Protein AF-A0A0B1SKK5-F1 (afdb_monomer_lite)

Sequence (80 aa):
MIKLFRDYVFHQVTESGKPWMDMAHIVQCLNKLDAGVSEKVQLVSRDGNNLLIVSYGDLRRCLETAFRELSTMPSVVPRH

Foldseek 3Di:
DLVQVCCVQFVDADPVRHGDHDPVSNVVLVVQLVVLDQDWDWGADPVRPDIDIDGSVVVNVVVVVVVVVVVPDDPPPPDD

Organism: Oesophagostomum dentatum (NCBI:txid61180)

pLDDT: mean 89.94, std 9.76, range [59.38, 98.5]

InterPro domains:
  IPR030844 PAN2-PAN3 deadenylation complex subunit PAN3 [PTHR12272] (1-72)
  IPR041332 Pan3, C-terminal knob domain [PF18101] (1-70)

Secondary structure (DSSP, 8-state):
-HHHHHHHHH--B-TTS-B---HHHHHHHHHHHHHT-S-EEEEE-TTS--EEEEEHHHHHHHHHHHHHHHHHS-------

Structure (mmCIF, N/CA/C/O backbone):
data_AF-A0A0B1SKK5-F1
#
_entry.id   AF-A0A0B1SKK5-F1
#
loop_
_atom_site.group_PDB
_atom_site.id
_atom_site.type_symbol
_atom_site.label_atom_id
_atom_site.label_alt_id
_atom_site.label_comp_id
_atom_site.label_asym_id
_atom_site.label_entity_id
_atom_site.label_seq_id
_atom_site.pdbx_PDB_ins_code
_atom_site.Cartn_x
_atom_site.Cartn_y
_atom_site.Cartn_z
_atom_site.occupancy
_atom_site.B_iso_or_equiv
_atom_site.auth_seq_id
_atom_site.auth_comp_id
_atom_site.auth_asym_id
_atom_site.auth_atom_id
_atom_site.pdbx_PDB_model_num
ATOM 1 N N . MET A 1 1 ? 2.762 9.699 -4.050 1.00 89.50 1 MET A N 1
ATOM 2 C CA . MET A 1 1 ? 1.915 8.487 -3.930 1.00 89.50 1 MET A CA 1
ATOM 3 C C . MET A 1 1 ? 2.532 7.445 -3.004 1.00 89.50 1 MET A C 1
ATOM 5 O O . MET A 1 1 ? 1.940 7.181 -1.969 1.00 89.50 1 MET A O 1
ATOM 9 N N . ILE A 1 2 ? 3.743 6.941 -3.283 1.00 93.31 2 ILE A N 1
ATOM 10 C CA . ILE A 1 2 ? 4.402 5.891 -2.470 1.00 93.31 2 ILE A CA 1
ATOM 11 C C . ILE A 1 2 ? 4.527 6.276 -0.980 1.00 93.31 2 ILE A C 1
ATOM 13 O O . ILE A 1 2 ? 4.234 5.464 -0.109 1.00 93.31 2 ILE A O 1
ATOM 17 N N . LYS A 1 3 ? 4.862 7.539 -0.666 1.00 93.25 3 LYS A N 1
ATOM 18 C CA . LYS A 1 3 ? 4.904 8.041 0.725 1.00 93.25 3 LYS A CA 1
ATOM 19 C C . LYS A 1 3 ? 3.555 7.927 1.449 1.00 93.25 3 LYS A C 1
ATOM 21 O O . LYS A 1 3 ? 3.529 7.538 2.609 1.00 93.25 3 LYS A O 1
ATOM 26 N N . LEU A 1 4 ? 2.455 8.259 0.771 1.00 93.94 4 LEU A N 1
ATOM 27 C CA . LEU A 1 4 ? 1.114 8.159 1.353 1.00 93.94 4 LEU A CA 1
ATOM 28 C C . LEU A 1 4 ? 0.692 6.697 1.514 1.00 93.94 4 LEU A C 1
ATOM 30 O O . LEU A 1 4 ? 0.086 6.353 2.517 1.00 93.94 4 LEU A O 1
ATOM 34 N N . PHE A 1 5 ? 1.068 5.827 0.573 1.00 95.44 5 PHE A N 1
ATOM 35 C CA . PHE A 1 5 ? 0.824 4.390 0.694 1.00 95.44 5 PHE A CA 1
ATOM 36 C C . PHE A 1 5 ? 1.581 3.773 1.878 1.00 95.44 5 PHE A C 1
ATOM 38 O O . PHE A 1 5 ? 1.008 3.011 2.646 1.00 95.44 5 PHE A O 1
ATOM 45 N N . ARG A 1 6 ? 2.841 4.163 2.105 1.00 94.81 6 ARG A N 1
ATOM 46 C CA . ARG A 1 6 ? 3.584 3.771 3.313 1.00 94.81 6 ARG A CA 1
ATOM 47 C C . ARG A 1 6 ? 2.863 4.214 4.590 1.00 94.81 6 ARG A C 1
ATOM 49 O O . ARG A 1 6 ? 2.796 3.456 5.553 1.00 94.81 6 ARG A O 1
ATOM 56 N N . ASP A 1 7 ? 2.354 5.443 4.618 1.00 92.19 7 ASP A N 1
ATOM 57 C CA . ASP A 1 7 ? 1.602 5.939 5.773 1.00 92.19 7 ASP A CA 1
ATOM 58 C C . ASP A 1 7 ? 0.295 5.129 5.952 1.00 92.19 7 ASP A C 1
ATOM 60 O O . ASP A 1 7 ? 0.009 4.692 7.061 1.00 92.19 7 ASP A O 1
ATOM 64 N N . TYR A 1 8 ? -0.409 4.795 4.865 1.00 92.69 8 TYR A N 1
ATOM 65 C CA . TYR A 1 8 ? -1.593 3.924 4.881 1.00 92.69 8 TYR A CA 1
ATOM 66 C C . TYR A 1 8 ? -1.324 2.507 5.414 1.00 92.69 8 TYR A C 1
ATOM 68 O O . TYR A 1 8 ? -2.166 1.975 6.126 1.00 92.69 8 TYR A O 1
ATOM 76 N N . VAL A 1 9 ? -0.177 1.896 5.094 1.00 94.00 9 VAL A N 1
ATOM 77 C CA . VAL A 1 9 ? 0.142 0.515 5.510 1.00 94.00 9 VAL A CA 1
ATOM 78 C C . VAL A 1 9 ? 0.660 0.444 6.94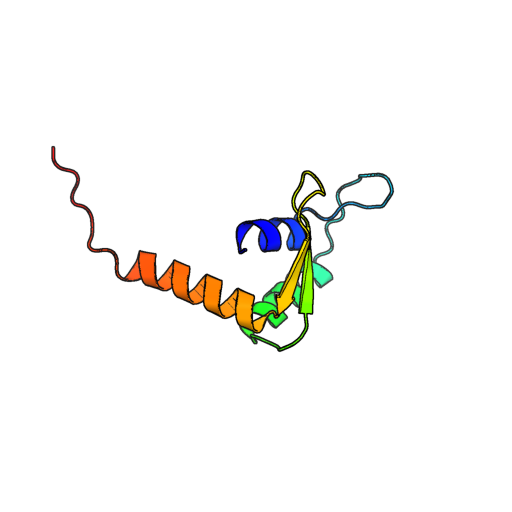9 1.00 94.00 9 VAL A C 1
ATOM 80 O O . VAL A 1 9 ? 0.314 -0.476 7.682 1.00 94.00 9 VAL A O 1
ATOM 83 N N . PHE A 1 10 ? 1.511 1.390 7.352 1.00 92.31 10 PHE A N 1
ATOM 84 C CA . PHE A 1 10 ? 2.290 1.271 8.594 1.00 92.31 10 PHE A CA 1
ATOM 85 C C . PHE A 1 10 ? 1.908 2.276 9.684 1.00 92.31 10 PHE A C 1
ATOM 87 O O . PHE A 1 10 ? 2.345 2.126 10.820 1.00 92.31 10 PHE A O 1
ATOM 94 N N . HIS A 1 11 ? 1.137 3.315 9.354 1.00 90.50 11 HIS A N 1
ATOM 95 C CA . HIS A 1 11 ? 0.796 4.400 10.280 1.00 90.50 11 HIS A CA 1
ATOM 96 C C . HIS A 1 11 ? -0.718 4.530 10.475 1.00 90.50 11 HIS A C 1
ATOM 98 O O . HIS A 1 11 ? -1.227 5.635 10.669 1.00 90.50 11 HIS A O 1
ATOM 104 N N . GLN A 1 12 ? -1.447 3.412 10.420 1.00 84.50 12 GLN A N 1
ATOM 105 C CA . GLN A 1 12 ? -2.860 3.414 10.778 1.00 84.50 12 GLN A CA 1
ATOM 106 C C . GLN A 1 12 ? -3.028 3.730 12.260 1.00 84.50 12 GLN A C 1
ATOM 108 O O . GLN A 1 12 ? -2.214 3.342 13.102 1.00 84.50 12 GLN A O 1
ATOM 113 N N . VAL A 1 13 ? -4.099 4.451 12.571 1.00 84.94 13 VAL A N 1
ATOM 114 C CA . VAL A 1 13 ? -4.487 4.780 13.938 1.00 84.94 13 VAL A CA 1
ATOM 115 C C . VAL A 1 13 ? -5.942 4.398 14.156 1.00 84.94 13 VAL A C 1
ATOM 117 O O . VAL A 1 13 ? -6.754 4.453 13.234 1.00 84.94 13 VAL A O 1
ATOM 120 N N . THR A 1 14 ? -6.270 4.000 15.379 1.00 83.38 14 THR A N 1
ATOM 121 C CA . THR A 1 14 ? -7.655 3.806 15.812 1.00 83.38 14 THR A CA 1
ATOM 122 C C . THR A 1 14 ? -8.382 5.149 15.913 1.00 83.38 14 THR A C 1
ATOM 124 O O . THR A 1 14 ? -7.757 6.209 15.924 1.00 83.38 14 THR A O 1
ATOM 127 N N . GLU A 1 15 ? -9.703 5.121 16.102 1.00 80.25 15 GLU A N 1
ATOM 128 C CA . GLU A 1 15 ? -10.505 6.326 16.388 1.00 80.25 15 GLU A CA 1
ATOM 129 C C . GLU A 1 15 ? -10.006 7.101 17.623 1.00 80.25 15 GLU A C 1
ATOM 131 O O . GLU A 1 15 ? -10.134 8.317 17.702 1.00 80.25 15 GLU A O 1
ATOM 136 N N . SER A 1 16 ? -9.376 6.404 18.574 1.00 86.69 16 SER A N 1
ATOM 137 C CA . SER A 1 16 ? -8.741 6.991 19.761 1.00 86.69 16 SER A CA 1
ATOM 138 C C . SER A 1 16 ? -7.313 7.504 19.527 1.00 86.69 16 SER A C 1
ATOM 140 O O . SER A 1 16 ? -6.641 7.896 20.480 1.00 86.69 16 SER A O 1
ATOM 142 N N . GLY A 1 17 ? -6.825 7.482 18.283 1.00 82.50 17 GLY A N 1
ATOM 143 C CA . GLY A 1 17 ? -5.498 7.965 17.897 1.00 82.50 17 GLY A CA 1
ATOM 144 C C . GLY A 1 17 ? -4.342 7.034 18.271 1.00 82.50 17 GLY A C 1
ATOM 145 O O . GLY A 1 17 ? -3.181 7.427 18.154 1.00 82.50 17 GLY A O 1
ATOM 146 N N . LYS A 1 18 ? -4.617 5.806 18.728 1.00 85.44 18 LYS A N 1
ATOM 147 C CA . LYS A 1 18 ? -3.562 4.841 19.064 1.00 85.44 18 LYS A CA 1
ATOM 148 C C . LYS A 1 18 ? -3.040 4.166 17.795 1.00 85.44 18 LYS A C 1
ATOM 150 O O . LYS A 1 18 ? -3.858 3.833 16.939 1.00 85.44 18 LYS A O 1
ATOM 155 N N . PRO A 1 19 ? -1.725 3.909 17.673 1.00 85.88 19 PRO A N 1
ATOM 156 C CA . PRO A 1 19 ? -1.183 3.153 16.551 1.00 85.88 19 PRO A CA 1
ATOM 157 C C . PRO A 1 19 ? -1.868 1.793 16.429 1.00 85.88 19 PRO A C 1
ATOM 159 O O . PRO A 1 19 ? -1.945 1.041 17.402 1.00 85.88 19 PRO A O 1
ATOM 162 N N . TRP A 1 20 ? -2.343 1.480 15.230 1.00 84.94 20 TRP A N 1
ATOM 163 C CA . TRP A 1 20 ? -2.874 0.174 14.889 1.00 84.94 20 TRP A CA 1
ATOM 164 C C . TRP A 1 20 ? -1.883 -0.524 13.960 1.00 84.94 20 TRP A C 1
ATOM 166 O O . TRP A 1 20 ? -1.747 -0.170 12.791 1.00 84.94 20 TRP A O 1
ATOM 176 N N . MET A 1 21 ? -1.149 -1.493 14.508 1.00 82.94 21 MET A N 1
ATOM 177 C CA . MET A 1 21 ? -0.287 -2.378 13.726 1.00 82.94 21 MET A CA 1
ATOM 17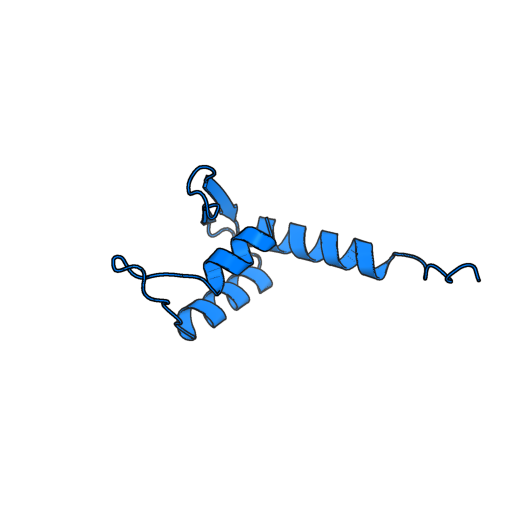8 C C . MET A 1 21 ? -0.942 -3.750 13.615 1.00 82.94 21 MET A C 1
ATOM 180 O O . MET A 1 21 ? -0.934 -4.525 14.570 1.00 82.94 21 MET A O 1
ATOM 184 N N . ASP A 1 22 ? -1.494 -4.039 12.439 1.00 89.06 22 ASP A N 1
ATOM 185 C CA . ASP A 1 22 ? -2.020 -5.351 12.072 1.00 89.06 22 ASP A CA 1
ATOM 186 C C . ASP A 1 22 ? -1.157 -5.966 10.963 1.00 89.06 22 ASP A C 1
ATOM 188 O O . ASP A 1 22 ? -1.096 -5.473 9.834 1.00 89.06 22 ASP A O 1
ATOM 192 N N . MET A 1 23 ? -0.486 -7.072 11.285 1.00 92.31 23 MET A N 1
ATOM 193 C CA . MET A 1 23 ? 0.384 -7.761 10.336 1.00 92.31 23 MET A CA 1
ATOM 194 C C . MET A 1 23 ? -0.397 -8.385 9.172 1.00 92.31 23 MET A C 1
ATOM 196 O O . MET A 1 23 ? 0.121 -8.436 8.055 1.00 92.31 23 MET A O 1
ATOM 200 N N . ALA A 1 24 ? -1.641 -8.822 9.393 1.00 94.44 24 ALA A N 1
ATOM 201 C CA . ALA A 1 24 ? -2.478 -9.362 8.326 1.00 94.44 24 ALA A CA 1
ATOM 202 C C . ALA A 1 24 ? -2.797 -8.275 7.292 1.00 94.44 24 ALA A C 1
ATOM 204 O O . ALA A 1 24 ? -2.657 -8.508 6.089 1.00 94.44 24 ALA A O 1
ATOM 205 N N . HIS A 1 25 ? -3.124 -7.065 7.758 1.00 92.19 25 HIS A N 1
ATOM 206 C CA . HIS A 1 25 ? -3.329 -5.904 6.896 1.00 92.19 25 HIS A CA 1
ATOM 207 C C . HIS A 1 25 ? -2.074 -5.558 6.082 1.00 92.19 25 HIS A C 1
ATOM 209 O O . HIS A 1 25 ? -2.158 -5.368 4.865 1.00 92.19 25 HIS A O 1
ATOM 215 N N . ILE A 1 26 ? -0.904 -5.520 6.734 1.00 94.75 26 ILE A N 1
ATOM 216 C CA . ILE A 1 26 ? 0.376 -5.214 6.078 1.00 94.75 26 ILE A CA 1
ATOM 217 C C . ILE A 1 26 ? 0.651 -6.214 4.954 1.00 94.75 26 ILE A C 1
ATOM 219 O O . ILE A 1 26 ? 0.864 -5.815 3.808 1.00 94.75 26 ILE A O 1
ATOM 223 N N . VAL A 1 27 ? 0.606 -7.512 5.260 1.00 96.88 27 VAL A N 1
ATOM 224 C CA . VAL A 1 27 ? 0.878 -8.573 4.281 1.00 96.88 27 VAL A CA 1
ATOM 225 C C . VAL A 1 27 ? -0.134 -8.532 3.137 1.00 96.88 27 VAL A C 1
ATOM 227 O O . VAL A 1 27 ? 0.254 -8.608 1.972 1.00 96.88 27 VAL A O 1
ATOM 230 N N . GLN A 1 28 ? -1.422 -8.342 3.433 1.00 97.06 28 GLN A N 1
ATOM 231 C CA . GLN A 1 28 ? -2.455 -8.240 2.405 1.00 97.06 28 GLN A CA 1
ATOM 232 C C . GLN A 1 28 ? -2.211 -7.053 1.463 1.00 97.06 28 GLN A C 1
ATOM 234 O O . GLN A 1 28 ? -2.328 -7.205 0.246 1.00 97.06 28 GLN A O 1
ATOM 239 N N . CYS A 1 29 ? -1.850 -5.884 1.996 1.00 97.19 29 CYS A N 1
ATOM 240 C CA . CYS A 1 29 ? -1.554 -4.706 1.183 1.00 97.19 29 CYS A CA 1
ATOM 241 C C . CYS A 1 29 ? -0.332 -4.906 0.289 1.00 97.19 29 CYS A C 1
ATOM 243 O O . CYS A 1 29 ? -0.360 -4.502 -0.873 1.00 97.19 29 CYS A O 1
ATOM 245 N N . LEU A 1 30 ? 0.724 -5.535 0.809 1.00 97.38 30 LEU A N 1
ATOM 246 C CA . LEU A 1 30 ? 1.928 -5.829 0.033 1.00 97.38 30 LEU A CA 1
ATOM 247 C C . LEU A 1 30 ? 1.649 -6.855 -1.072 1.00 97.38 30 LEU A C 1
ATOM 249 O O . LEU A 1 30 ? 2.061 -6.636 -2.206 1.00 97.38 30 LEU A O 1
ATOM 253 N N . ASN A 1 31 ? 0.867 -7.900 -0.788 1.00 98.25 31 ASN A N 1
ATOM 254 C CA . ASN A 1 31 ? 0.463 -8.885 -1.795 1.00 98.25 31 ASN A CA 1
ATOM 255 C C . ASN A 1 31 ? -0.377 -8.251 -2.913 1.00 98.25 31 ASN A C 1
ATOM 257 O O . ASN A 1 31 ? -0.165 -8.536 -4.089 1.00 98.25 31 ASN A O 1
ATOM 261 N N . LYS A 1 32 ? -1.324 -7.367 -2.569 1.00 98.44 32 LYS A N 1
ATOM 262 C CA . LYS A 1 32 ? -2.137 -6.640 -3.560 1.00 98.44 32 LYS A CA 1
ATOM 263 C C . LYS A 1 32 ? -1.298 -5.686 -4.408 1.00 98.44 32 LYS A C 1
ATOM 265 O O . LYS A 1 32 ? -1.540 -5.582 -5.611 1.00 98.44 32 LYS A O 1
ATOM 270 N N . LEU A 1 33 ? -0.328 -5.005 -3.7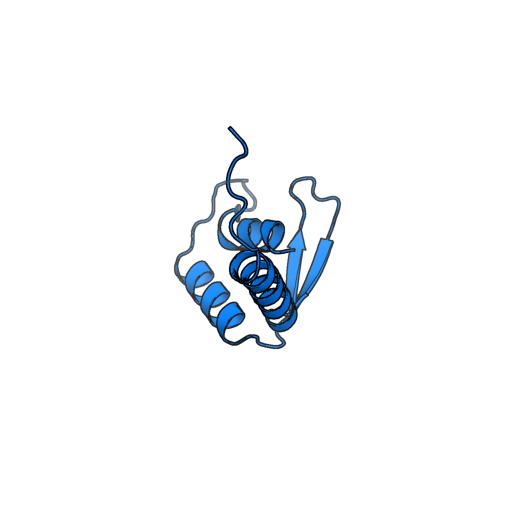91 1.00 98.25 33 LEU A N 1
ATOM 271 C CA . LEU A 1 33 ? 0.617 -4.136 -4.488 1.00 98.25 33 LEU A CA 1
ATOM 272 C C . LEU A 1 33 ? 1.450 -4.933 -5.491 1.00 98.25 33 LEU A C 1
ATOM 274 O O . LEU A 1 33 ? 1.503 -4.552 -6.656 1.00 98.25 33 LEU A O 1
ATOM 278 N N . ASP A 1 34 ? 2.053 -6.037 -5.053 1.00 97.75 34 ASP A N 1
ATOM 279 C CA . ASP A 1 34 ? 2.868 -6.902 -5.907 1.00 97.75 34 ASP A CA 1
ATOM 280 C C . ASP A 1 34 ? 2.045 -7.478 -7.069 1.00 97.75 34 ASP A C 1
ATOM 282 O O . ASP A 1 34 ? 2.421 -7.360 -8.235 1.00 97.75 34 ASP A O 1
ATOM 286 N N . ALA A 1 35 ? 0.834 -7.967 -6.786 1.00 98.12 35 ALA A N 1
ATOM 287 C CA . ALA A 1 35 ? -0.087 -8.455 -7.809 1.00 98.12 35 ALA A CA 1
ATOM 288 C C . ALA A 1 35 ? -0.608 -7.351 -8.754 1.00 98.12 35 ALA A C 1
ATOM 290 O O . ALA A 1 35 ? -1.078 -7.660 -9.848 1.00 98.12 35 ALA A O 1
ATOM 291 N N . GLY A 1 36 ? -0.532 -6.071 -8.369 1.00 97.81 36 GLY A N 1
ATOM 292 C CA . GLY A 1 36 ? -0.983 -4.946 -9.192 1.00 97.81 36 GLY A CA 1
ATOM 293 C C . GLY A 1 36 ? -2.492 -4.948 -9.462 1.00 97.81 36 GLY A C 1
ATOM 294 O O . GLY A 1 36 ? -2.920 -4.604 -10.564 1.00 97.81 36 GLY A O 1
ATOM 295 N N . VAL A 1 37 ? -3.303 -5.362 -8.483 1.00 98.44 37 VAL A N 1
ATOM 296 C CA . VAL A 1 37 ? -4.757 -5.533 -8.662 1.00 98.44 37 VAL A CA 1
ATOM 297 C C . VAL A 1 37 ? -5.494 -4.207 -8.908 1.00 98.44 37 VAL A C 1
ATOM 299 O O . VAL A 1 37 ? -5.043 -3.129 -8.517 1.00 98.44 37 VAL A O 1
ATOM 302 N N . SER A 1 38 ? -6.680 -4.280 -9.520 1.00 98.12 38 SER A N 1
ATOM 303 C CA . SER A 1 38 ? -7.530 -3.113 -9.811 1.00 98.12 38 SER A CA 1
ATOM 304 C C . SER A 1 38 ? -8.269 -2.547 -8.592 1.00 98.12 38 SER A C 1
ATOM 306 O O . SER A 1 38 ? -8.945 -1.524 -8.712 1.00 98.12 38 SER A O 1
ATOM 308 N N . GLU A 1 39 ? -8.178 -3.211 -7.435 1.00 98.38 39 GLU A N 1
ATOM 309 C CA . GLU A 1 39 ? -8.764 -2.735 -6.180 1.00 98.38 39 GLU A CA 1
ATOM 310 C C . GLU A 1 39 ? -8.236 -1.335 -5.847 1.00 98.38 39 GLU A C 1
ATOM 312 O O . GLU A 1 39 ? -7.039 -1.066 -5.979 1.00 98.38 39 GLU A O 1
ATOM 317 N N . LYS A 1 40 ? -9.144 -0.444 -5.435 1.00 97.75 40 LYS A N 1
ATOM 318 C CA . LYS A 1 40 ? -8.830 0.944 -5.096 1.00 97.75 40 LYS A CA 1
ATOM 319 C C . LYS A 1 40 ? -8.726 1.129 -3.590 1.00 97.75 40 LYS A C 1
ATOM 321 O O . LYS A 1 40 ? -9.564 0.633 -2.844 1.00 97.75 40 LYS A O 1
ATOM 326 N N . VAL A 1 41 ? -7.744 1.919 -3.178 1.00 96.31 41 VAL A N 1
ATOM 327 C CA . VAL A 1 41 ? -7.546 2.363 -1.798 1.00 96.31 41 VAL A CA 1
ATOM 328 C C . VAL A 1 41 ? -7.601 3.877 -1.713 1.00 96.31 41 VAL A C 1
ATOM 330 O O . VAL A 1 41 ? -7.283 4.588 -2.670 1.00 96.31 41 VAL A O 1
ATOM 333 N N . GLN A 1 42 ? -7.999 4.363 -0.543 1.00 95.56 42 GLN A N 1
ATOM 334 C CA . GLN A 1 42 ? -8.002 5.777 -0.215 1.00 95.56 42 GLN A CA 1
ATOM 335 C C . GLN A 1 42 ? -6.745 6.118 0.586 1.00 95.56 42 GLN A C 1
ATOM 337 O O . GLN A 1 42 ? -6.528 5.599 1.678 1.00 95.56 42 GLN A O 1
ATOM 342 N N . LEU A 1 43 ? -5.931 7.018 0.047 1.00 94.75 43 LEU A N 1
ATOM 343 C CA . LEU A 1 43 ? -4.745 7.550 0.702 1.00 94.75 43 LEU A CA 1
ATOM 344 C C . LEU A 1 43 ? -5.035 8.967 1.178 1.00 94.75 43 LEU A C 1
ATOM 346 O O . LEU A 1 43 ? -5.497 9.797 0.397 1.00 94.75 43 LEU A O 1
ATOM 350 N N . VAL A 1 44 ? -4.742 9.248 2.443 1.00 90.31 44 VAL A N 1
ATOM 351 C CA . VAL A 1 44 ? -4.995 10.552 3.063 1.00 90.31 44 VAL A CA 1
ATOM 352 C C . VAL A 1 44 ? -3.664 11.150 3.510 1.00 90.31 44 VAL A C 1
ATOM 354 O O . VAL A 1 44 ? -2.797 10.446 4.032 1.00 90.31 44 VAL A O 1
ATOM 357 N N . SER A 1 45 ? -3.457 12.440 3.255 1.00 86.44 45 SER A N 1
ATOM 358 C CA . SER A 1 45 ? -2.300 13.165 3.777 1.00 86.44 45 SER A CA 1
ATOM 359 C C . SER A 1 45 ? -2.397 13.338 5.295 1.00 86.44 45 SER A C 1
ATOM 361 O O . SER A 1 45 ? -3.479 13.330 5.870 1.00 86.44 45 SER A O 1
ATOM 363 N N . ARG A 1 46 ? -1.261 13.507 5.979 1.00 79.50 46 ARG A N 1
ATOM 364 C CA . ARG A 1 46 ? -1.240 13.604 7.455 1.00 79.50 46 ARG A CA 1
ATOM 365 C C . ARG A 1 46 ? -2.004 14.801 8.008 1.00 79.50 46 ARG A C 1
ATOM 367 O O . ARG 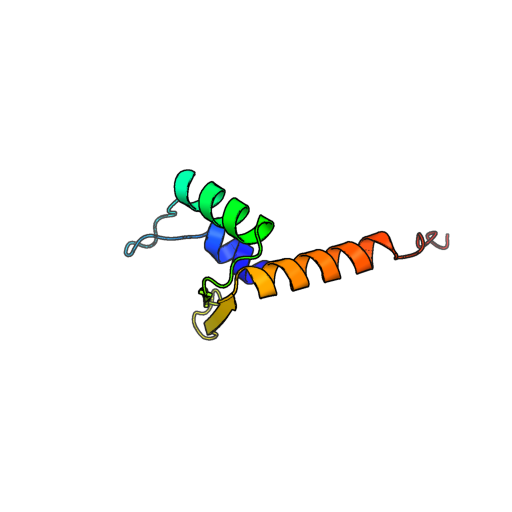A 1 46 ? -2.480 14.746 9.130 1.00 79.50 46 ARG A O 1
ATOM 374 N N . ASP A 1 47 ? -2.072 15.877 7.235 1.00 83.25 47 ASP A N 1
ATOM 375 C CA . ASP A 1 47 ? -2.850 17.072 7.552 1.00 83.25 47 ASP A CA 1
ATOM 376 C C . ASP A 1 47 ? -4.348 16.903 7.240 1.00 83.25 47 ASP A C 1
ATOM 378 O O . ASP A 1 47 ? -5.118 17.823 7.479 1.00 83.25 47 ASP A O 1
ATOM 382 N N . GLY A 1 48 ? -4.769 15.754 6.694 1.00 79.38 48 GLY A N 1
ATOM 383 C CA . GLY A 1 48 ? -6.162 15.435 6.369 1.00 79.38 48 GLY A CA 1
ATOM 384 C C . GLY A 1 48 ? -6.716 16.139 5.128 1.00 79.38 48 GLY A C 1
ATOM 385 O O . GLY A 1 48 ? -7.808 15.806 4.679 1.00 79.38 48 GLY A O 1
ATOM 386 N N . ASN A 1 49 ? -5.971 17.081 4.547 1.00 82.75 49 ASN A N 1
ATOM 387 C CA . ASN A 1 49 ? -6.488 17.987 3.519 1.00 82.75 49 ASN A CA 1
ATOM 388 C C . ASN A 1 49 ? -6.490 17.397 2.106 1.00 82.75 49 ASN A C 1
ATOM 390 O O . ASN A 1 49 ? -7.173 17.916 1.227 1.00 82.75 49 ASN A O 1
ATOM 394 N N . ASN A 1 50 ? -5.721 16.335 1.864 1.00 83.75 50 ASN A N 1
ATOM 395 C CA . ASN A 1 50 ? -5.616 15.712 0.552 1.00 83.75 50 ASN A CA 1
ATOM 396 C C . ASN A 1 50 ? -6.018 14.245 0.628 1.00 83.75 50 ASN A C 1
ATOM 398 O O . ASN A 1 50 ? -5.461 13.467 1.404 1.00 83.75 50 ASN A O 1
ATOM 402 N N . LEU A 1 51 ? -6.951 13.872 -0.242 1.00 90.62 51 LEU A N 1
ATOM 403 C CA . LEU A 1 51 ? -7.451 12.517 -0.395 1.00 90.62 51 LEU A CA 1
ATOM 404 C C . LEU A 1 51 ? -7.199 12.066 -1.829 1.00 90.62 51 LEU A C 1
ATOM 406 O O . LEU A 1 51 ? -7.536 12.762 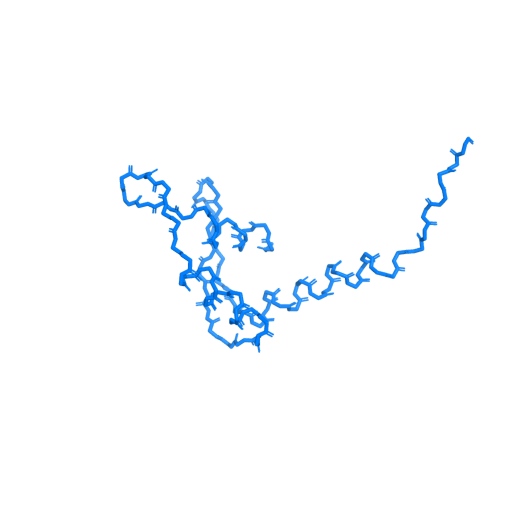-2.785 1.00 90.62 51 LEU A O 1
ATOM 410 N N . LEU A 1 52 ? -6.598 10.891 -1.977 1.00 93.88 52 LEU A N 1
ATOM 411 C CA . LEU A 1 52 ? -6.300 10.289 -3.266 1.00 93.88 52 LEU A CA 1
ATOM 412 C C . LEU A 1 52 ? -6.880 8.878 -3.314 1.00 93.88 52 LEU A C 1
ATOM 414 O O . LEU A 1 52 ? -6.489 8.020 -2.527 1.00 93.88 52 LEU A O 1
ATOM 418 N N . ILE A 1 53 ? -7.773 8.631 -4.269 1.00 96.06 53 ILE A N 1
ATOM 419 C CA . ILE A 1 53 ? -8.269 7.287 -4.573 1.00 96.06 53 ILE A CA 1
ATOM 420 C C . ILE A 1 53 ? -7.424 6.720 -5.710 1.00 96.06 53 ILE A C 1
ATOM 422 O O . ILE A 1 53 ? -7.364 7.303 -6.791 1.00 96.06 53 ILE A O 1
ATOM 426 N N . VAL A 1 54 ? -6.774 5.585 -5.475 1.00 97.19 54 VAL A N 1
ATOM 427 C CA . VAL A 1 54 ? -5.798 4.998 -6.403 1.00 97.19 54 VAL A CA 1
ATOM 428 C C . VAL A 1 54 ? -5.896 3.475 -6.397 1.00 97.19 54 VAL A C 1
ATOM 430 O O . VAL A 1 54 ? -6.193 2.893 -5.356 1.00 97.19 54 VAL A O 1
ATOM 433 N N . SER A 1 55 ? -5.660 2.819 -7.538 1.00 98.31 55 SER A N 1
ATOM 434 C CA . SER A 1 55 ? -5.581 1.354 -7.580 1.00 98.31 55 SER A CA 1
ATOM 435 C C . SER A 1 55 ? -4.216 0.824 -7.126 1.00 98.31 55 SER A C 1
ATOM 437 O O . SER A 1 55 ? -3.196 1.504 -7.267 1.00 98.31 55 SER A O 1
ATOM 439 N N . TYR A 1 56 ? -4.159 -0.416 -6.632 1.00 98.44 56 TYR A N 1
ATOM 440 C CA . TYR A 1 56 ? -2.870 -1.078 -6.381 1.00 98.44 56 TYR A CA 1
ATOM 441 C C . TYR A 1 56 ? -2.030 -1.214 -7.661 1.00 98.44 56 TYR A C 1
ATOM 443 O O . TYR A 1 56 ? -0.808 -1.086 -7.600 1.00 98.44 56 TYR A O 1
ATOM 451 N N . GLY A 1 57 ? -2.665 -1.380 -8.826 1.00 98.50 57 GLY A N 1
ATOM 452 C CA . GLY A 1 57 ? -1.991 -1.354 -10.127 1.00 98.50 57 GLY A CA 1
ATOM 453 C C . GLY A 1 57 ? -1.273 -0.030 -10.420 1.00 98.50 57 GLY A C 1
ATOM 454 O O . GLY A 1 57 ? -0.126 -0.034 -10.866 1.00 98.50 57 GLY A O 1
ATOM 455 N N . ASP A 1 58 ? -1.895 1.112 -10.120 1.00 98.19 58 ASP A N 1
ATOM 456 C CA . ASP A 1 58 ? -1.251 2.423 -10.293 1.00 98.19 58 ASP A CA 1
ATOM 457 C C . ASP A 1 58 ? -0.103 2.622 -9.295 1.00 98.19 58 ASP A C 1
ATOM 459 O O . ASP A 1 58 ? 0.961 3.127 -9.656 1.00 98.19 58 ASP A O 1
ATOM 463 N N . LEU A 1 59 ? -0.284 2.174 -8.047 1.00 98.19 59 LEU A N 1
ATOM 464 C CA . LEU A 1 59 ? 0.770 2.205 -7.030 1.00 98.19 59 LEU A CA 1
ATOM 465 C C . LEU A 1 59 ? 1.983 1.364 -7.436 1.00 98.19 59 LEU A C 1
ATOM 467 O O . LEU A 1 59 ? 3.114 1.831 -7.290 1.00 98.19 59 LEU A O 1
ATOM 471 N N . ARG A 1 60 ? 1.753 0.167 -7.987 1.00 98.00 60 ARG A N 1
ATOM 472 C CA . ARG A 1 60 ? 2.805 -0.708 -8.508 1.00 98.00 60 ARG A CA 1
ATOM 473 C C . ARG A 1 60 ? 3.578 -0.024 -9.632 1.00 98.00 60 ARG A C 1
ATOM 475 O O . ARG A 1 60 ? 4.799 0.050 -9.558 1.00 98.00 60 ARG A O 1
ATOM 482 N N . ARG A 1 61 ? 2.883 0.562 -10.615 1.00 97.94 61 ARG A N 1
ATOM 483 C CA . ARG A 1 61 ? 3.524 1.317 -11.709 1.00 97.94 61 ARG A CA 1
ATOM 484 C C . ARG A 1 61 ? 4.380 2.469 -11.187 1.00 97.94 61 ARG A C 1
ATOM 486 O O . ARG A 1 61 ? 5.502 2.656 -11.654 1.00 97.94 61 ARG A O 1
ATOM 493 N N . CYS A 1 62 ? 3.880 3.238 -10.216 1.00 97.19 62 CYS A N 1
ATOM 494 C CA . CYS A 1 62 ? 4.662 4.302 -9.584 1.00 97.19 62 CYS A CA 1
ATOM 495 C C . CYS A 1 62 ? 5.920 3.761 -8.892 1.00 97.19 62 CYS A C 1
ATOM 497 O O . CYS A 1 62 ? 6.980 4.374 -9.008 1.00 97.19 62 CYS A O 1
ATOM 499 N N . LEU A 1 63 ? 5.809 2.635 -8.179 1.00 97.06 63 LEU A N 1
ATOM 500 C CA . LEU A 1 63 ? 6.940 2.001 -7.505 1.00 97.06 63 LEU A CA 1
ATOM 501 C C . LEU A 1 63 ? 7.987 1.498 -8.506 1.00 97.06 63 LEU A C 1
ATOM 503 O O . LEU A 1 63 ? 9.163 1.823 -8.362 1.00 97.06 63 LEU A O 1
ATOM 507 N N . GLU A 1 64 ? 7.564 0.772 -9.540 1.00 96.62 64 GLU A N 1
ATOM 508 C CA . GLU A 1 64 ? 8.443 0.270 -10.603 1.00 96.62 64 GLU A CA 1
ATOM 509 C C . GLU A 1 64 ? 9.141 1.416 -11.348 1.00 96.62 64 GLU A C 1
ATOM 511 O O . GLU A 1 64 ? 10.336 1.335 -11.625 1.00 96.62 64 GLU A O 1
ATOM 516 N N . THR A 1 65 ? 8.422 2.510 -11.624 1.00 96.00 65 THR A N 1
ATOM 517 C CA . THR A 1 65 ? 8.987 3.698 -12.283 1.00 96.00 65 THR A CA 1
ATOM 518 C C . THR A 1 65 ? 10.078 4.331 -11.423 1.00 96.00 65 THR A C 1
ATOM 520 O O . THR A 1 65 ? 11.200 4.495 -11.898 1.00 96.00 65 THR A O 1
ATOM 523 N N . ALA A 1 66 ? 9.788 4.599 -10.145 1.00 94.75 66 ALA A N 1
ATOM 524 C CA . ALA A 1 66 ? 10.760 5.176 -9.216 1.00 94.75 66 ALA A CA 1
ATOM 525 C C . ALA A 1 66 ? 11.987 4.265 -9.026 1.00 94.75 66 ALA A C 1
ATOM 527 O O . ALA A 1 66 ? 13.122 4.735 -8.981 1.00 94.75 66 ALA A O 1
ATOM 528 N N . PHE A 1 67 ? 11.780 2.948 -8.956 1.00 94.19 67 PHE A N 1
ATOM 529 C CA . PHE A 1 67 ? 12.875 1.985 -8.852 1.00 94.19 67 PHE A CA 1
ATOM 530 C C . PHE A 1 67 ? 13.737 1.945 -10.122 1.00 94.19 67 PHE A C 1
ATOM 532 O O . PH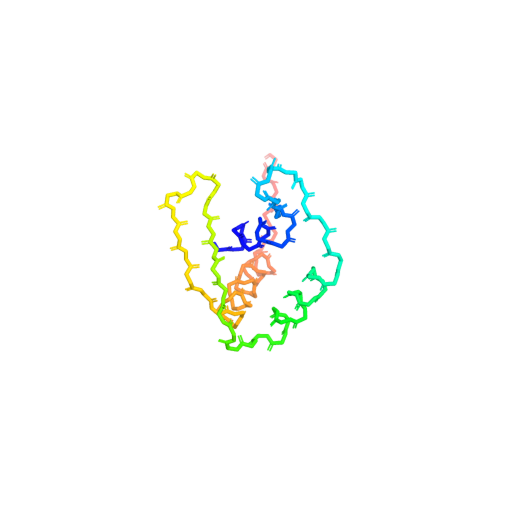E A 1 67 ? 14.967 1.905 -10.039 1.00 94.19 67 PHE A O 1
ATOM 539 N N . ARG A 1 68 ? 13.115 1.988 -11.308 1.00 95.00 68 ARG A N 1
ATOM 540 C CA . ARG A 1 68 ? 13.827 2.005 -12.593 1.00 95.00 68 ARG A CA 1
ATOM 541 C C . ARG A 1 68 ? 14.656 3.272 -12.762 1.00 95.00 68 ARG A C 1
ATOM 543 O O . ARG A 1 68 ? 15.783 3.185 -13.242 1.00 95.00 68 ARG A O 1
ATOM 550 N N . GLU A 1 69 ? 14.129 4.426 -12.362 1.00 93.25 69 GLU A N 1
ATOM 551 C CA . GLU A 1 69 ? 14.880 5.686 -12.358 1.00 93.25 69 GLU A CA 1
ATOM 552 C C . GLU A 1 69 ? 16.181 5.533 -11.567 1.00 93.25 69 GLU A C 1
ATOM 554 O O . GLU A 1 69 ? 17.250 5.790 -12.105 1.00 93.25 69 GLU A O 1
ATOM 559 N N . LEU A 1 70 ? 16.117 4.992 -10.348 1.00 92.06 70 LEU A N 1
ATOM 560 C CA . LEU A 1 70 ? 17.306 4.753 -9.522 1.00 92.06 70 LEU A CA 1
ATOM 561 C C . LEU A 1 70 ? 18.247 3.690 -10.104 1.00 92.06 70 LEU A C 1
ATOM 563 O O . LEU A 1 70 ? 19.462 3.831 -10.019 1.00 92.06 70 LEU A O 1
ATOM 567 N N . SER A 1 71 ? 17.701 2.637 -10.711 1.00 91.00 71 SER A N 1
ATOM 568 C CA . SER A 1 71 ? 18.492 1.531 -11.274 1.00 91.00 71 SER A CA 1
ATOM 569 C C . SER A 1 71 ? 19.235 1.914 -12.555 1.00 91.00 71 SER A C 1
ATOM 571 O O . SER A 1 71 ? 20.235 1.295 -12.904 1.00 91.00 71 SER A O 1
ATOM 573 N N . THR A 1 72 ? 18.723 2.909 -13.280 1.00 87.44 72 THR A N 1
ATOM 574 C CA . THR A 1 72 ? 19.297 3.392 -14.545 1.00 87.44 72 THR A CA 1
ATOM 575 C C . THR A 1 72 ? 20.121 4.664 -14.372 1.00 87.44 72 THR A C 1
ATOM 577 O O . THR A 1 72 ? 20.753 5.106 -15.332 1.00 87.44 72 THR A O 1
ATOM 580 N N . MET A 1 73 ? 20.156 5.242 -13.164 1.00 78.62 73 MET A N 1
ATOM 581 C CA . MET A 1 73 ? 21.020 6.378 -12.869 1.00 78.62 73 MET A CA 1
ATOM 582 C C . MET A 1 73 ? 22.490 5.951 -12.999 1.00 78.62 73 MET A C 1
ATOM 584 O O . MET A 1 73 ? 22.935 5.066 -12.265 1.00 78.62 73 MET A O 1
ATOM 588 N N . PRO A 1 74 ? 23.272 6.571 -13.904 1.00 67.50 74 PRO A N 1
ATOM 589 C CA . PRO A 1 74 ? 24.708 6.348 -13.933 1.00 67.50 74 PRO A CA 1
ATOM 590 C C . PRO A 1 74 ? 25.295 6.778 -12.588 1.00 67.50 74 PRO A C 1
ATOM 592 O O . PRO A 1 74 ? 24.896 7.802 -12.028 1.00 67.50 74 PRO A O 1
ATOM 595 N N . SER A 1 75 ? 26.240 5.994 -12.064 1.00 66.19 75 SER A N 1
ATOM 596 C CA . SER A 1 75 ? 26.933 6.314 -10.817 1.00 66.19 75 SER A CA 1
ATOM 597 C C . SER A 1 75 ? 27.498 7.730 -10.905 1.00 66.19 75 SER A C 1
ATOM 599 O O . SER A 1 75 ? 28.407 7.991 -11.698 1.00 66.19 75 SER A O 1
ATOM 601 N N . VAL A 1 76 ? 26.959 8.649 -10.103 1.00 66.31 76 VAL A N 1
ATOM 602 C CA . VAL A 1 76 ? 27.541 9.978 -9.936 1.00 66.31 76 VAL A CA 1
ATOM 603 C C . VAL A 1 76 ? 28.852 9.764 -9.194 1.00 66.31 76 VAL A C 1
ATOM 605 O O . VAL A 1 76 ? 28.863 9.612 -7.976 1.00 66.31 76 VAL A O 1
ATOM 608 N N . VAL A 1 77 ? 29.957 9.684 -9.936 1.00 65.25 77 VAL A N 1
ATOM 609 C CA . VAL A 1 77 ? 31.293 9.739 -9.341 1.00 65.25 77 VAL A CA 1
ATOM 610 C C . VAL A 1 77 ? 31.375 11.086 -8.617 1.00 65.25 77 VAL A C 1
ATOM 612 O O . VAL A 1 77 ? 31.213 12.120 -9.278 1.00 65.25 77 VAL A O 1
ATOM 615 N N . PRO A 1 78 ? 31.564 11.117 -7.286 1.00 64.44 78 PRO A N 1
ATOM 616 C CA . PRO A 1 78 ? 31.723 12.373 -6.570 1.00 64.44 78 PRO A CA 1
ATOM 617 C C . PRO A 1 78 ? 32.949 13.083 -7.148 1.00 64.44 78 PRO A C 1
ATOM 619 O O . PRO A 1 78 ? 34.035 12.504 -7.186 1.00 64.44 78 PRO A O 1
ATOM 622 N N . ARG A 1 79 ? 32.784 14.311 -7.652 1.00 59.38 79 ARG A N 1
ATOM 623 C CA . ARG A 1 79 ? 33.938 15.133 -8.027 1.00 59.38 79 ARG A CA 1
ATOM 624 C C . ARG A 1 79 ? 34.616 15.560 -6.726 1.00 59.38 79 ARG A C 1
ATOM 626 O O . ARG A 1 79 ? 34.009 16.300 -5.954 1.00 59.38 79 ARG A O 1
ATOM 633 N N . HIS A 1 80 ? 35.799 15.000 -6.483 1.00 59.53 80 HIS A N 1
ATOM 634 C CA . HIS A 1 80 ? 36.745 15.474 -5.476 1.00 59.53 80 HIS A CA 1
ATOM 635 C C . HIS A 1 80 ? 37.146 16.925 -5.744 1.00 59.53 80 HIS A C 1
ATOM 637 O O . HIS A 1 80 ? 37.238 17.292 -6.940 1.00 59.53 80 HIS A O 1
#

Radius of gyration: 15.76 Å; chains: 1; bounding box: 47×27×34 Å